Protein AF-A0A831Z3A6-F1 (afdb_monomer_lite)

Sequence (68 aa):
MLTKLSKHRDFEYTPLYYKPEKDKDEQVRKRLGIRRLRHKHKTRSLIWMLATLGFILYMLYLLSQIGK

Secondary structure (DSSP, 8-state):
----PPPPPP---------GGG-HHHHHHHHTT------------HHHHHHHHHHHHHHHHHHHHHT-

pLDDT: mean 77.69, std 10.83, range [52.25, 95.81]

Foldseek 3Di:
DPDDDDDPDPDPDDDDPDDCVPDPVSVVCVVVVPDPPPPDPPPDPVVVVVVVVVVVVVVVVVVVVVVD

Structure (mmCIF, N/CA/C/O backbone):
data_AF-A0A831Z3A6-F1
#
_entry.id   AF-A0A831Z3A6-F1
#
loop_
_atom_site.group_PDB
_atom_site.id
_atom_site.type_symbol
_atom_site.label_atom_id
_atom_site.label_alt_id
_atom_site.label_comp_id
_atom_site.label_asym_id
_atom_site.label_entity_id
_atom_site.label_seq_id
_atom_site.pdbx_PDB_ins_code
_atom_site.Cartn_x
_atom_site.Cartn_y
_atom_site.Cartn_z
_atom_site.occupancy
_atom_site.B_iso_or_equiv
_atom_site.auth_seq_id
_atom_site.auth_comp_id
_atom_site.auth_asym_id
_atom_site.auth_atom_id
_atom_site.pdbx_PDB_model_num
ATOM 1 N N . MET A 1 1 ? -7.464 44.464 -13.624 1.00 55.41 1 MET A N 1
ATOM 2 C CA . MET A 1 1 ? -6.625 43.452 -14.307 1.00 55.41 1 MET A CA 1
ATOM 3 C C . MET A 1 1 ? -5.634 42.816 -13.320 1.00 55.41 1 MET A C 1
ATOM 5 O O . MET A 1 1 ? -4.438 43.001 -13.467 1.00 55.41 1 MET A O 1
ATOM 9 N N . LEU A 1 2 ? -6.111 42.088 -12.299 1.00 63.72 2 LEU A N 1
ATOM 10 C CA . LEU A 1 2 ? -5.247 41.522 -11.237 1.00 63.72 2 LEU A CA 1
ATOM 11 C C . LEU A 1 2 ? -5.575 40.062 -10.863 1.00 63.72 2 LEU A C 1
ATOM 13 O O . LEU A 1 2 ? -5.000 39.532 -9.924 1.00 63.72 2 LEU A O 1
ATOM 17 N N . THR A 1 3 ? -6.472 39.386 -11.592 1.00 73.25 3 THR A N 1
ATOM 18 C CA . THR A 1 3 ? -6.917 38.017 -11.246 1.00 73.25 3 THR A CA 1
ATOM 19 C C . THR A 1 3 ? -7.053 37.079 -12.447 1.00 73.25 3 THR A C 1
ATOM 21 O O . THR A 1 3 ? -7.699 36.037 -12.350 1.00 73.25 3 THR A O 1
ATOM 24 N N . LYS A 1 4 ? -6.450 37.400 -13.600 1.00 71.12 4 LYS A N 1
ATOM 25 C CA . LYS A 1 4 ? -6.449 36.461 -14.729 1.00 71.12 4 LYS A CA 1
ATOM 26 C C . LYS A 1 4 ? -5.322 35.451 -14.521 1.00 71.12 4 LYS A C 1
ATOM 28 O O . LYS A 1 4 ? -4.166 35.740 -14.816 1.00 71.12 4 LYS A O 1
ATOM 33 N N . LEU A 1 5 ? -5.670 34.293 -13.964 1.00 74.88 5 LEU A N 1
ATOM 34 C CA . LEU A 1 5 ? -4.745 33.176 -13.811 1.00 74.88 5 LEU A CA 1
ATOM 35 C C . LEU A 1 5 ? -4.270 32.738 -15.206 1.00 74.88 5 LEU A C 1
ATOM 37 O O . LEU A 1 5 ? -5.084 32.551 -16.113 1.00 74.88 5 LEU 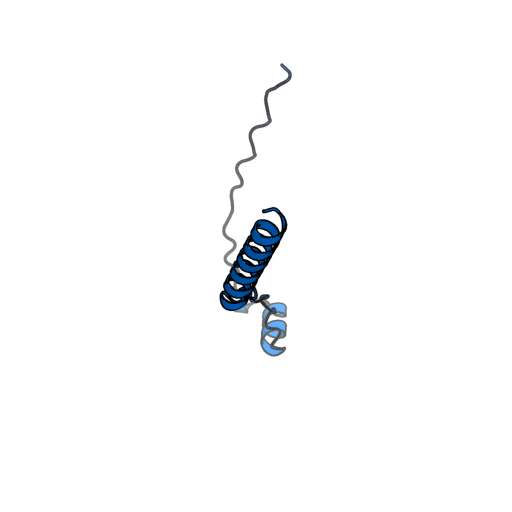A O 1
ATOM 41 N N . SER A 1 6 ? -2.951 32.643 -15.387 1.00 78.12 6 SER A N 1
ATOM 42 C CA . SER A 1 6 ? -2.338 32.196 -16.640 1.00 78.12 6 SER A CA 1
ATOM 43 C C . SER A 1 6 ? -2.903 30.830 -17.032 1.00 78.12 6 SER A C 1
ATOM 45 O O . SER A 1 6 ? -2.908 29.908 -16.214 1.00 78.12 6 SER A O 1
ATOM 47 N N . LYS A 1 7 ? -3.410 30.699 -18.265 1.00 80.25 7 LYS A N 1
ATOM 48 C CA . LYS A 1 7 ? -3.905 29.417 -18.780 1.00 80.25 7 LYS A CA 1
ATOM 49 C C . LYS A 1 7 ? -2.734 28.432 -18.776 1.00 80.25 7 LYS A C 1
ATOM 51 O O . LYS A 1 7 ? -1.664 28.752 -19.293 1.00 80.25 7 LYS A O 1
ATOM 56 N N . HIS A 1 8 ? -2.924 27.255 -18.181 1.00 77.25 8 HIS A N 1
ATOM 57 C CA . HIS A 1 8 ? -1.906 26.209 -18.211 1.00 77.25 8 HIS A CA 1
ATOM 58 C C . HIS A 1 8 ? -1.527 25.904 -19.662 1.00 77.25 8 HIS A C 1
ATOM 60 O O . HIS A 1 8 ? -2.391 25.829 -20.534 1.00 77.25 8 HIS A O 1
ATOM 66 N N . ARG A 1 9 ? -0.221 25.793 -19.916 1.00 78.38 9 ARG A N 1
ATOM 67 C CA . ARG A 1 9 ? 0.300 25.464 -21.240 1.00 78.38 9 ARG A CA 1
ATOM 68 C C . ARG A 1 9 ? -0.136 24.041 -21.573 1.00 78.38 9 ARG A C 1
ATOM 70 O O . ARG A 1 9 ? 0.130 23.136 -20.782 1.00 78.38 9 ARG A O 1
ATOM 77 N N . ASP A 1 10 ? -0.790 23.863 -22.715 1.00 75.56 10 ASP A N 1
ATOM 78 C CA . ASP A 1 10 ? -1.173 22.538 -23.190 1.00 75.56 10 ASP A CA 1
ATOM 79 C C . ASP A 1 10 ? 0.117 21.730 -23.406 1.00 75.56 10 ASP A C 1
ATOM 81 O O . ASP A 1 10 ? 1.020 22.129 -24.149 1.00 75.56 10 ASP A O 1
ATOM 85 N N . PHE A 1 11 ? 0.272 20.650 -22.642 1.00 77.50 11 PHE A N 1
ATOM 86 C CA . PHE A 1 11 ? 1.433 19.780 -22.742 1.00 77.50 11 PHE A CA 1
ATOM 87 C C . PHE A 1 11 ? 1.172 18.774 -23.857 1.00 77.50 11 PHE A C 1
ATOM 89 O O . PHE A 1 11 ? 0.503 17.762 -23.654 1.00 77.50 11 PHE A O 1
ATOM 96 N N . GLU A 1 12 ? 1.690 19.064 -25.047 1.00 76.44 12 GLU A N 1
ATOM 97 C CA . GLU A 1 12 ? 1.738 18.088 -26.130 1.00 76.44 12 GLU A CA 1
ATOM 98 C C . GLU A 1 12 ? 2.744 16.997 -25.764 1.00 76.44 12 GLU A C 1
ATOM 100 O O . GLU A 1 12 ? 3.956 17.131 -25.944 1.00 76.44 12 GLU A O 1
ATOM 105 N N . TYR A 1 13 ? 2.237 15.906 -25.195 1.00 75.19 13 TYR A N 1
ATOM 106 C CA . TYR A 1 13 ? 3.051 14.729 -24.959 1.00 75.19 13 TYR A CA 1
ATOM 107 C C . TYR A 1 13 ? 3.265 13.997 -26.278 1.00 75.19 13 TYR A C 1
ATOM 109 O O . TYR A 1 13 ? 2.368 13.324 -26.786 1.00 75.19 13 TYR A O 1
ATOM 117 N N . THR A 1 14 ? 4.471 14.098 -26.827 1.00 77.75 14 THR A N 1
ATOM 118 C CA . THR A 1 14 ? 4.893 13.210 -27.906 1.00 77.75 14 THR A CA 1
ATOM 119 C C . THR A 1 14 ? 5.291 11.867 -27.289 1.00 77.75 14 THR A C 1
ATOM 121 O O . THR A 1 14 ? 6.253 11.826 -26.515 1.00 77.75 14 THR A O 1
ATOM 124 N N . PRO A 1 15 ? 4.588 10.758 -27.584 1.00 77.25 15 PRO A N 1
ATOM 125 C CA . PRO A 1 15 ? 4.988 9.457 -27.079 1.00 77.25 15 PRO A CA 1
ATOM 126 C C . PRO A 1 15 ? 6.337 9.081 -27.695 1.00 77.25 15 PRO A C 1
ATOM 128 O O . PRO A 1 15 ? 6.450 8.770 -28.880 1.00 77.25 15 PRO A O 1
ATOM 131 N N . LEU A 1 16 ? 7.385 9.113 -26.877 1.00 75.31 16 LEU A N 1
ATOM 132 C CA . LEU A 1 16 ? 8.672 8.548 -27.248 1.00 75.31 16 LEU A CA 1
ATOM 133 C C . LEU A 1 16 ? 8.525 7.026 -27.218 1.00 75.31 16 LEU A C 1
ATOM 135 O O . LEU A 1 16 ? 8.371 6.431 -26.150 1.00 75.31 16 LEU A O 1
ATOM 139 N N . TYR A 1 17 ? 8.578 6.388 -28.389 1.00 76.06 17 TYR A N 1
ATOM 140 C CA . TYR A 1 17 ? 8.677 4.933 -28.502 1.00 76.06 17 TYR A CA 1
ATOM 141 C C . TYR A 1 17 ? 10.052 4.485 -28.001 1.00 76.06 17 TYR A C 1
ATOM 143 O O . TYR A 1 17 ? 10.993 4.278 -28.771 1.00 76.06 17 TYR A O 1
ATOM 151 N N . TYR A 1 18 ? 10.182 4.382 -26.682 1.00 78.88 18 TYR A N 1
ATOM 152 C CA . TYR A 1 18 ? 11.375 3.863 -26.041 1.00 78.88 18 TYR A CA 1
ATOM 153 C C . TYR A 1 18 ? 11.571 2.397 -26.441 1.00 78.88 18 TYR A C 1
ATOM 155 O O . TYR A 1 18 ? 10.676 1.567 -26.279 1.00 78.88 18 TYR A O 1
ATOM 163 N N . LYS A 1 19 ? 12.750 2.085 -26.989 1.00 79.38 19 LYS A N 1
ATOM 164 C CA . LYS A 1 19 ? 13.146 0.724 -27.365 1.00 79.38 19 LYS A CA 1
ATOM 165 C C . LYS A 1 19 ? 14.127 0.193 -26.318 1.00 79.38 19 LYS A C 1
ATOM 167 O O . LYS A 1 19 ? 15.323 0.460 -26.449 1.00 79.38 19 LYS A O 1
ATOM 172 N N . PRO A 1 20 ? 13.661 -0.581 -25.324 1.00 71.12 20 PRO A N 1
ATOM 173 C CA . PRO A 1 20 ? 14.506 -1.067 -24.229 1.00 71.12 20 PRO A CA 1
ATOM 174 C C . PRO A 1 20 ? 15.651 -1.968 -24.714 1.00 71.12 20 PRO A C 1
ATOM 176 O O . PRO A 1 20 ? 16.667 -2.112 -24.046 1.00 71.12 20 PRO A O 1
ATOM 179 N N . GLU A 1 21 ? 15.517 -2.567 -25.898 1.00 75.50 21 GLU A N 1
ATOM 180 C CA . GLU A 1 21 ? 16.558 -3.395 -26.516 1.00 75.50 21 GLU A CA 1
ATOM 181 C C . GLU A 1 21 ? 17.843 -2.613 -26.818 1.00 75.50 21 GLU A C 1
ATOM 183 O O . GLU A 1 21 ? 18.936 -3.171 -26.742 1.00 75.50 21 GLU A O 1
ATOM 188 N N . LYS A 1 22 ? 17.726 -1.318 -27.139 1.00 76.06 22 LYS A N 1
ATOM 189 C CA . LYS A 1 22 ? 18.865 -0.470 -27.522 1.00 76.06 22 LYS A CA 1
ATOM 190 C C . LYS A 1 22 ? 19.580 0.159 -26.327 1.00 76.06 22 LYS A C 1
ATOM 192 O O . LYS A 1 22 ? 20.653 0.732 -26.503 1.00 76.06 22 LYS A O 1
ATOM 197 N N . ASP A 1 23 ? 19.003 0.055 -25.136 1.00 78.75 23 ASP A N 1
ATOM 198 C CA . ASP A 1 23 ? 19.516 0.691 -23.932 1.00 78.75 23 ASP A CA 1
ATOM 199 C C . ASP A 1 23 ? 20.404 -0.279 -23.140 1.00 78.75 23 ASP A C 1
ATOM 201 O O . ASP A 1 23 ? 19.947 -1.271 -22.562 1.00 78.75 23 ASP A O 1
ATOM 205 N N . LYS A 1 24 ? 21.712 -0.003 -23.138 1.00 76.12 24 LYS A N 1
ATOM 206 C CA . LYS A 1 24 ? 22.710 -0.832 -22.451 1.00 76.12 24 LYS A CA 1
ATOM 207 C C . LYS A 1 24 ? 22.501 -0.818 -20.935 1.00 76.12 24 LYS A C 1
ATOM 209 O O . LYS A 1 24 ? 22.720 -1.845 -20.291 1.00 76.12 24 LYS A O 1
ATOM 214 N N . ASP A 1 25 ? 22.015 0.288 -20.377 1.00 74.94 25 ASP A N 1
ATOM 215 C CA . ASP A 1 25 ? 21.837 0.441 -18.935 1.00 74.94 25 ASP A CA 1
ATOM 216 C C . ASP A 1 25 ? 20.664 -0.403 -18.429 1.00 74.94 25 ASP A C 1
ATOM 218 O O . ASP A 1 25 ? 20.745 -1.028 -17.366 1.00 74.94 25 ASP A O 1
ATOM 222 N N . GLU A 1 26 ? 19.585 -0.512 -19.211 1.00 71.38 26 GLU A N 1
ATOM 223 C CA . GLU A 1 26 ? 18.491 -1.433 -18.897 1.00 71.38 26 GLU A CA 1
ATOM 224 C C . GLU A 1 26 ? 18.915 -2.901 -18.970 1.00 71.38 26 GLU A C 1
ATOM 226 O O . GLU A 1 26 ? 18.498 -3.698 -18.125 1.00 71.38 26 GLU A O 1
ATOM 231 N N . GLN A 1 27 ? 19.760 -3.278 -19.934 1.00 74.25 27 GLN A N 1
ATOM 232 C CA . GLN A 1 27 ? 20.274 -4.646 -20.018 1.00 74.25 27 GLN A CA 1
ATOM 233 C C . GLN A 1 27 ? 21.132 -4.998 -18.801 1.00 74.25 27 GLN A C 1
ATOM 235 O O . GLN A 1 27 ? 20.975 -6.079 -18.232 1.00 74.25 27 GLN A O 1
ATOM 240 N N . VAL A 1 28 ? 21.993 -4.076 -18.362 1.00 76.88 28 VAL A N 1
ATOM 241 C CA . VAL A 1 28 ? 22.799 -4.241 -17.146 1.00 76.88 28 VAL A CA 1
ATOM 242 C C . VAL A 1 28 ? 21.894 -4.364 -15.918 1.00 76.88 28 VAL A C 1
ATOM 244 O O . VAL A 1 28 ? 22.052 -5.298 -15.135 1.00 76.88 28 VAL A O 1
ATOM 247 N N . ARG A 1 29 ? 20.869 -3.513 -15.782 1.00 71.38 29 ARG A N 1
ATOM 248 C CA . ARG A 1 29 ? 19.896 -3.591 -14.674 1.00 71.38 29 ARG A CA 1
ATOM 249 C C . ARG A 1 29 ? 19.102 -4.900 -14.655 1.00 71.38 29 ARG A C 1
ATOM 251 O O . ARG A 1 29 ? 18.881 -5.450 -13.576 1.00 71.38 29 ARG A O 1
ATOM 258 N N . LYS A 1 30 ? 18.697 -5.415 -15.826 1.00 71.00 30 LYS A N 1
ATOM 259 C CA . LYS A 1 30 ? 18.031 -6.724 -15.965 1.00 71.00 30 LYS A CA 1
ATOM 260 C C . LYS A 1 30 ? 18.964 -7.871 -15.574 1.00 71.00 30 LYS A C 1
ATOM 262 O O . LYS A 1 30 ? 18.546 -8.739 -14.814 1.00 71.00 30 LYS A O 1
ATOM 267 N N . ARG A 1 31 ? 20.220 -7.853 -16.042 1.00 74.31 31 ARG A N 1
ATOM 268 C CA . ARG A 1 31 ? 21.243 -8.864 -15.706 1.00 74.31 31 ARG A CA 1
ATOM 269 C C . ARG A 1 31 ? 21.567 -8.890 -14.217 1.00 74.31 31 ARG A C 1
ATOM 271 O O . ARG A 1 31 ? 21.684 -9.964 -13.644 1.00 74.31 31 ARG A O 1
ATOM 278 N N . LEU A 1 32 ? 21.657 -7.721 -13.587 1.00 77.50 32 LEU A N 1
ATOM 279 C CA . LEU A 1 32 ? 21.920 -7.592 -12.153 1.00 77.50 32 LEU A CA 1
ATOM 280 C C . LEU A 1 32 ? 20.714 -7.972 -11.277 1.00 77.50 32 LEU A C 1
ATOM 282 O O . LEU A 1 32 ? 20.809 -7.911 -10.055 1.00 77.50 32 LEU A O 1
ATOM 286 N N . GLY A 1 33 ? 19.568 -8.337 -11.867 1.00 66.94 33 GLY A N 1
ATOM 287 C CA . GLY A 1 33 ? 18.397 -8.779 -11.113 1.00 66.94 33 GLY A CA 1
ATOM 288 C C . GLY A 1 33 ? 17.843 -7.714 -10.167 1.00 66.94 33 GLY A C 1
ATOM 289 O O . GLY A 1 33 ? 17.135 -8.057 -9.220 1.00 66.94 33 GLY A O 1
ATOM 290 N N . ILE A 1 34 ? 18.139 -6.430 -10.418 1.00 67.62 34 ILE A N 1
ATOM 291 C CA . ILE A 1 34 ? 17.688 -5.297 -9.603 1.00 67.62 34 ILE A CA 1
ATOM 292 C C . ILE A 1 34 ? 16.190 -5.111 -9.862 1.00 67.62 34 ILE A C 1
ATOM 294 O O . ILE A 1 34 ? 15.734 -4.218 -10.580 1.00 67.62 34 ILE A O 1
ATOM 298 N N . ARG A 1 35 ? 15.380 -6.003 -9.290 1.00 65.50 35 ARG A N 1
ATOM 299 C CA . ARG A 1 35 ? 13.950 -5.786 -9.140 1.00 65.50 35 ARG A CA 1
ATOM 300 C C . ARG A 1 35 ? 13.820 -4.592 -8.217 1.00 65.50 35 ARG A C 1
ATOM 302 O O . ARG A 1 35 ? 14.156 -4.686 -7.039 1.00 65.50 35 ARG A O 1
ATOM 309 N N . ARG A 1 36 ? 13.320 -3.470 -8.748 1.00 65.75 36 ARG A N 1
ATOM 310 C CA . ARG A 1 36 ? 12.824 -2.378 -7.906 1.00 65.75 36 ARG A CA 1
ATOM 311 C C . ARG A 1 36 ? 11.926 -3.031 -6.863 1.00 65.75 36 ARG A C 1
ATOM 313 O O . ARG A 1 36 ? 10.929 -3.658 -7.229 1.00 65.75 36 ARG A O 1
ATOM 320 N N . LEU A 1 37 ? 12.323 -2.950 -5.596 1.00 63.69 37 LEU A N 1
ATOM 321 C CA . LEU A 1 37 ? 11.509 -3.370 -4.467 1.00 63.69 37 LEU A CA 1
ATOM 322 C C . LEU A 1 37 ? 10.281 -2.471 -4.483 1.00 63.69 37 LEU A C 1
ATOM 324 O O . LEU A 1 37 ? 10.256 -1.409 -3.872 1.00 63.69 37 LEU A O 1
ATOM 328 N N . ARG A 1 38 ? 9.271 -2.860 -5.263 1.00 62.22 38 ARG A N 1
ATOM 329 C CA . ARG A 1 38 ? 7.962 -2.234 -5.236 1.00 62.22 38 ARG A CA 1
ATOM 330 C C . ARG A 1 38 ? 7.482 -2.487 -3.821 1.00 62.22 38 ARG A C 1
ATOM 332 O O . ARG A 1 38 ? 7.169 -3.631 -3.493 1.00 62.22 38 ARG A O 1
ATOM 339 N N . HIS A 1 39 ? 7.559 -1.464 -2.971 1.00 60.94 39 HIS A N 1
ATOM 340 C CA . HIS A 1 39 ? 7.097 -1.546 -1.598 1.00 60.94 39 HIS A CA 1
ATOM 341 C C . HIS A 1 39 ? 5.671 -2.077 -1.654 1.00 60.94 39 HIS A C 1
ATOM 343 O O . HIS A 1 39 ? 4.752 -1.401 -2.117 1.00 60.94 39 HIS A O 1
ATOM 349 N N . LYS A 1 40 ? 5.505 -3.351 -1.290 1.00 62.44 40 LYS A N 1
ATOM 350 C CA . LYS A 1 40 ? 4.182 -3.925 -1.133 1.00 62.44 40 LYS A CA 1
ATOM 351 C C . LYS A 1 40 ? 3.584 -3.144 0.020 1.00 62.44 40 LYS A C 1
ATOM 353 O O . LYS A 1 40 ? 4.122 -3.199 1.125 1.00 62.44 40 LYS A O 1
ATOM 358 N N . HIS A 1 41 ? 2.529 -2.380 -0.250 1.00 62.44 41 HIS A N 1
ATOM 359 C CA . HIS A 1 41 ? 1.731 -1.798 0.814 1.00 62.44 41 HIS A CA 1
ATOM 360 C C . HIS A 1 41 ? 1.343 -2.949 1.735 1.00 62.44 41 HIS A C 1
ATOM 362 O O . HIS A 1 41 ? 0.619 -3.861 1.334 1.00 62.44 41 HIS A O 1
ATOM 368 N N . LYS A 1 42 ? 1.919 -2.956 2.938 1.00 65.25 42 LYS A N 1
ATOM 369 C CA . LYS A 1 42 ? 1.600 -3.944 3.955 1.00 65.25 42 LYS A CA 1
ATOM 370 C C . LYS A 1 42 ? 0.164 -3.649 4.353 1.00 65.25 42 LYS A C 1
ATOM 372 O O . LYS A 1 42 ? -0.095 -2.682 5.065 1.00 65.25 42 LYS A O 1
ATOM 377 N N . THR A 1 43 ? -0.772 -4.425 3.818 1.00 67.19 43 THR A N 1
ATOM 378 C CA . THR A 1 43 ? -2.172 -4.365 4.224 1.00 67.19 43 THR A CA 1
ATOM 379 C C . THR A 1 43 ? -2.189 -4.594 5.727 1.00 67.19 43 THR A C 1
ATOM 381 O O . THR A 1 43 ? -1.731 -5.639 6.201 1.00 67.19 43 THR A O 1
ATOM 384 N N . ARG A 1 44 ? -2.620 -3.588 6.497 1.00 67.38 44 ARG A N 1
ATOM 385 C CA . ARG A 1 44 ? -2.829 -3.773 7.933 1.00 67.38 44 ARG A CA 1
ATOM 386 C C . ARG A 1 44 ? -3.786 -4.950 8.099 1.00 67.38 44 ARG A C 1
ATOM 388 O O . ARG A 1 44 ? -4.794 -5.027 7.402 1.00 67.38 44 ARG A O 1
ATOM 395 N N . SER A 1 4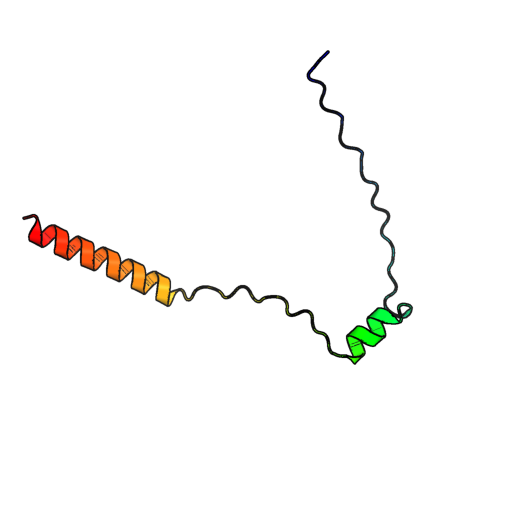5 ? -3.422 -5.890 8.965 1.00 81.19 45 SER A N 1
ATOM 396 C CA . SER A 1 45 ? -4.240 -7.074 9.203 1.00 81.19 45 SER A CA 1
ATOM 397 C C . SER A 1 45 ? -5.596 -6.635 9.753 1.00 81.19 45 SER A C 1
ATOM 399 O O . SER A 1 45 ? -5.645 -5.933 10.763 1.00 81.19 45 SER A O 1
ATOM 401 N N . LEU A 1 46 ? -6.686 -7.051 9.103 1.00 82.62 46 LEU A N 1
ATOM 402 C CA . LEU A 1 46 ? -8.056 -6.782 9.560 1.00 82.62 46 LEU A CA 1
ATOM 403 C C . LEU A 1 46 ? -8.281 -7.278 10.999 1.00 82.62 46 LEU A C 1
ATOM 405 O O . LEU A 1 46 ? -9.047 -6.684 11.750 1.00 82.62 46 LEU A O 1
ATOM 409 N N . ILE A 1 47 ? -7.536 -8.310 11.404 1.00 87.50 47 ILE A N 1
ATOM 410 C CA . ILE A 1 47 ? -7.543 -8.872 12.759 1.00 87.50 47 ILE A CA 1
ATOM 411 C C . ILE A 1 47 ? -7.102 -7.826 13.789 1.00 87.50 47 ILE A C 1
ATOM 413 O O . ILE A 1 47 ? -7.724 -7.700 14.838 1.00 87.50 47 ILE A O 1
ATOM 417 N N . TRP A 1 48 ? -6.070 -7.033 13.481 1.00 88.62 48 TRP A N 1
ATOM 418 C CA . TRP A 1 48 ? -5.601 -5.975 14.381 1.00 88.62 48 TRP A CA 1
ATOM 419 C C . TRP A 1 48 ? -6.649 -4.877 14.553 1.00 88.62 48 TRP A C 1
ATOM 421 O O . TRP A 1 48 ? -6.835 -4.379 15.656 1.00 88.62 48 TRP A O 1
ATOM 431 N N . MET A 1 49 ? -7.368 -4.541 13.481 1.00 87.62 49 MET A N 1
ATOM 432 C CA . MET A 1 49 ? -8.450 -3.560 13.533 1.00 87.62 49 MET A CA 1
ATOM 433 C C . MET A 1 49 ? -9.616 -4.049 14.406 1.00 87.62 49 MET A C 1
ATOM 435 O O . MET A 1 49 ? -10.056 -3.317 15.291 1.00 87.62 49 MET A O 1
ATOM 439 N N . LEU A 1 50 ? -10.057 -5.300 14.229 1.00 93.94 50 LEU A N 1
ATOM 440 C CA . LEU A 1 50 ? -11.094 -5.911 15.071 1.00 93.94 50 LEU A CA 1
ATOM 441 C C . LEU A 1 50 ? -10.673 -5.993 16.544 1.00 93.94 50 LEU A C 1
ATOM 443 O O . LEU A 1 50 ? -11.457 -5.635 17.420 1.00 93.94 50 LEU A O 1
ATOM 447 N N . ALA A 1 51 ? -9.428 -6.393 16.819 1.00 94.19 51 ALA A N 1
ATOM 448 C CA . ALA A 1 51 ? -8.897 -6.458 18.179 1.00 94.19 51 ALA A CA 1
ATOM 449 C C . ALA A 1 51 ? -8.890 -5.079 18.858 1.00 94.19 51 ALA A C 1
ATOM 451 O O . ALA A 1 51 ? -9.345 -4.952 19.994 1.00 94.19 51 ALA A O 1
ATOM 452 N N . THR A 1 52 ? -8.444 -4.031 18.154 1.00 93.75 52 THR A N 1
ATOM 453 C CA . THR A 1 52 ? -8.467 -2.663 18.699 1.00 93.75 52 THR A CA 1
ATOM 454 C C . THR A 1 52 ? -9.885 -2.159 18.953 1.00 93.75 52 THR A C 1
ATOM 456 O O . THR A 1 52 ? -10.127 -1.533 19.981 1.00 93.75 52 THR A O 1
ATOM 459 N N . LEU A 1 53 ? -10.838 -2.468 18.067 1.00 95.12 53 LEU A N 1
ATOM 460 C CA . LEU A 1 53 ? -12.234 -2.060 18.226 1.00 95.12 53 LEU A CA 1
ATOM 461 C C . LEU A 1 53 ? -12.874 -2.727 19.453 1.00 95.12 53 LEU A C 1
ATOM 463 O O . LEU A 1 53 ? -13.495 -2.050 20.270 1.00 95.12 53 LEU A O 1
ATOM 467 N N . GLY A 1 54 ? -12.670 -4.039 19.614 1.00 95.81 54 GLY A N 1
ATOM 468 C CA . GLY A 1 54 ? -13.151 -4.783 20.779 1.00 95.81 54 GLY A CA 1
ATOM 469 C C . GLY A 1 54 ? -12.542 -4.279 22.090 1.00 95.81 54 GLY A C 1
ATOM 470 O O . GLY A 1 54 ? -13.259 -4.112 23.074 1.00 95.81 54 GLY A O 1
ATOM 471 N N . PHE A 1 55 ? -11.244 -3.959 22.090 1.00 95.81 55 PHE A N 1
ATOM 472 C CA . PHE A 1 55 ? -10.559 -3.409 23.262 1.00 95.81 55 PHE A CA 1
ATOM 473 C C . PHE A 1 55 ? -11.137 -2.054 23.702 1.00 95.81 55 PHE A C 1
AT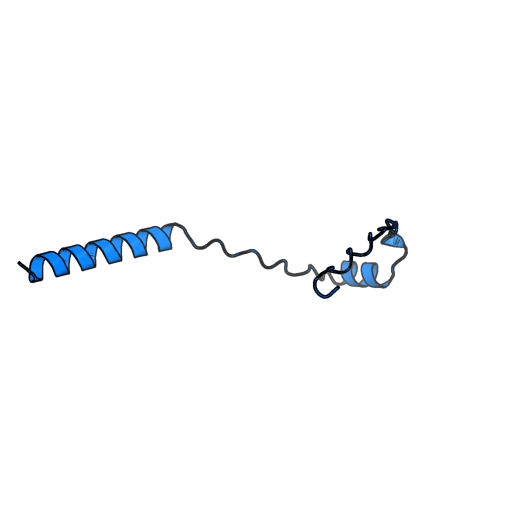OM 475 O O . PHE A 1 55 ? -11.371 -1.839 24.891 1.00 95.81 55 PHE A O 1
ATOM 482 N N . ILE A 1 56 ? -11.420 -1.158 22.749 1.00 95.81 56 ILE A N 1
ATOM 483 C CA . ILE A 1 56 ? -12.023 0.155 23.030 1.00 95.81 56 ILE A CA 1
ATOM 484 C C . ILE A 1 56 ? -13.425 -0.005 23.631 1.00 95.81 56 ILE A C 1
ATOM 486 O O . ILE A 1 56 ? -13.738 0.633 24.636 1.00 95.81 56 ILE A O 1
ATOM 490 N N . LEU A 1 57 ? -14.259 -0.874 23.050 1.00 95.50 57 LEU A N 1
ATOM 491 C CA . LEU A 1 57 ? -15.610 -1.139 23.556 1.00 95.50 57 LEU A CA 1
ATOM 492 C C . LEU A 1 57 ? -15.589 -1.737 24.967 1.00 95.50 57 LEU A C 1
ATOM 494 O O . LEU A 1 57 ? -16.378 -1.329 25.816 1.00 95.50 57 LEU A O 1
ATOM 498 N N . TYR A 1 58 ? -14.661 -2.658 25.232 1.00 94.88 58 TYR A N 1
ATOM 499 C CA . TYR A 1 58 ? -14.481 -3.247 26.557 1.00 94.88 58 TYR A CA 1
ATOM 500 C C . TYR A 1 58 ? -14.094 -2.197 27.607 1.00 94.88 58 TYR A C 1
ATOM 502 O O . TYR A 1 58 ? -14.701 -2.140 28.675 1.00 94.88 58 TYR A O 1
ATOM 510 N N . MET A 1 59 ? -13.131 -1.326 27.289 1.00 93.50 59 MET A N 1
ATOM 511 C CA . MET A 1 59 ? -12.729 -0.233 28.180 1.00 93.50 59 MET A CA 1
ATOM 512 C C . MET A 1 59 ? -13.876 0.740 28.455 1.00 93.50 59 MET A C 1
ATOM 514 O O . MET A 1 59 ? -14.092 1.109 29.607 1.00 93.50 59 MET A O 1
ATOM 518 N N . LEU A 1 60 ? -14.649 1.114 27.431 1.00 93.12 60 LEU A N 1
ATOM 519 C CA . LEU A 1 60 ? -15.822 1.978 27.593 1.00 93.12 60 LEU A CA 1
ATOM 520 C C . LEU A 1 60 ? -16.897 1.344 28.478 1.00 93.12 60 LEU A C 1
ATOM 522 O O . LEU A 1 60 ? -17.467 2.026 29.327 1.00 93.12 60 LEU A O 1
ATOM 526 N N . TYR A 1 61 ? -17.158 0.048 28.308 1.00 93.38 61 TYR A N 1
ATOM 527 C CA . TYR A 1 61 ? -18.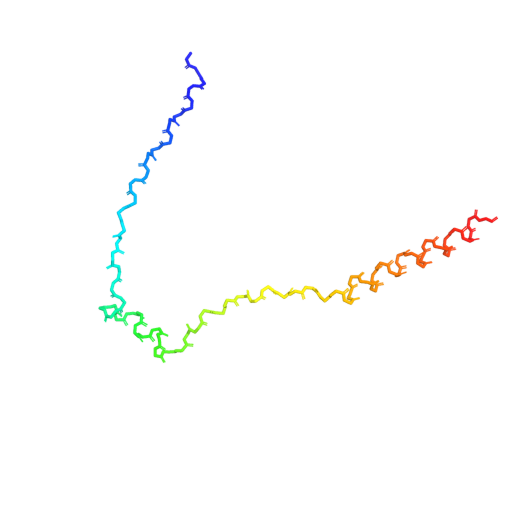108 -0.679 29.146 1.00 93.38 61 TYR A CA 1
ATOM 528 C C . TYR A 1 61 ? -17.681 -0.677 30.618 1.00 93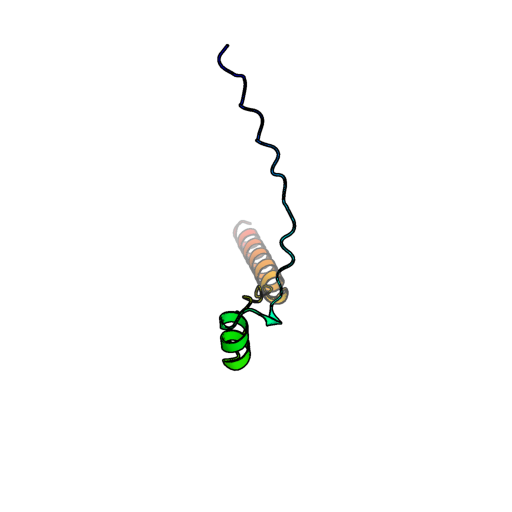.38 61 TYR A C 1
ATOM 530 O O . TYR A 1 61 ? -18.488 -0.394 31.502 1.00 93.38 61 TYR A O 1
ATOM 538 N N . LEU A 1 62 ? -16.399 -0.939 30.878 1.00 91.12 62 LEU A N 1
ATOM 539 C CA . LEU A 1 62 ? -15.839 -0.970 32.227 1.00 91.12 62 LEU A CA 1
ATOM 540 C C . LEU A 1 62 ? -15.882 0.423 32.877 1.00 91.12 62 LEU A C 1
ATOM 542 O O . LEU A 1 62 ? -16.308 0.561 34.022 1.00 91.12 62 LEU A O 1
ATOM 546 N N . LEU A 1 63 ? -15.545 1.473 32.122 1.00 89.62 63 LEU A N 1
ATOM 547 C CA . LEU A 1 63 ? -15.660 2.856 32.590 1.00 89.62 63 LEU A CA 1
ATOM 548 C C . LEU A 1 63 ? -17.119 3.241 32.889 1.00 89.62 63 LEU A C 1
ATOM 550 O O . LEU A 1 63 ? -17.398 3.892 33.891 1.00 89.62 63 LEU A O 1
ATOM 554 N N . SER A 1 64 ? -18.059 2.806 32.045 1.00 87.88 64 SER A N 1
ATOM 555 C CA . SER A 1 64 ? -19.492 3.046 32.238 1.00 87.88 64 SER A CA 1
ATOM 556 C C . SER A 1 64 ? -20.069 2.315 33.452 1.00 87.88 64 SER A C 1
ATOM 558 O O . SER A 1 64 ? -21.075 2.771 33.990 1.00 87.88 64 SER A O 1
ATOM 560 N N . GLN A 1 65 ? -19.484 1.184 33.854 1.00 80.88 65 GLN A N 1
ATOM 561 C CA . GLN A 1 65 ? -19.852 0.462 35.076 1.00 80.88 65 GLN A CA 1
ATOM 562 C C . GLN A 1 65 ? -19.314 1.156 36.330 1.00 80.88 65 GLN A C 1
ATOM 564 O O . GLN A 1 65 ? -19.987 1.163 37.347 1.00 80.88 65 GLN A O 1
ATOM 569 N N . ILE A 1 66 ? -18.130 1.766 36.247 1.00 79.81 66 ILE A N 1
ATOM 570 C CA . ILE A 1 66 ? -17.511 2.514 37.354 1.00 79.81 66 ILE A CA 1
ATOM 57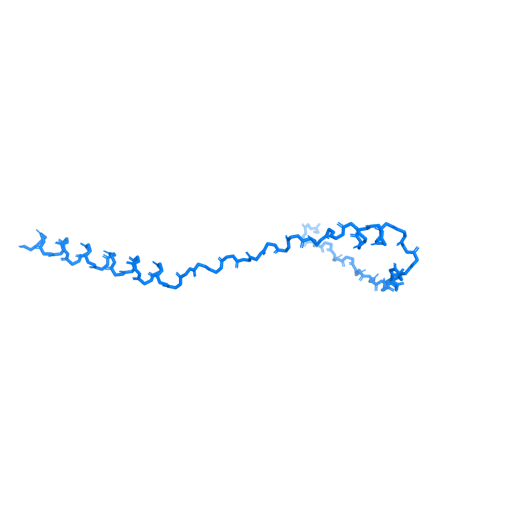1 C C . ILE A 1 66 ? -18.165 3.884 37.579 1.00 79.81 66 ILE A C 1
ATOM 573 O O . ILE A 1 66 ? -18.129 4.406 38.688 1.00 79.81 66 ILE A O 1
ATOM 577 N N . GLY A 1 67 ? -18.734 4.485 36.532 1.00 70.94 67 GLY A N 1
ATOM 578 C CA . GLY A 1 67 ? -19.431 5.772 36.616 1.00 70.94 67 GLY A CA 1
ATOM 579 C C . GLY A 1 67 ? -20.895 5.696 37.070 1.00 70.94 67 GLY A C 1
ATOM 580 O O . GLY A 1 67 ? -21.542 6.740 37.123 1.00 70.94 67 GLY A O 1
ATOM 581 N N . LYS A 1 68 ? -21.424 4.496 37.341 1.00 52.25 68 LYS A N 1
ATOM 582 C CA . LYS A 1 68 ? -22.740 4.266 37.956 1.00 52.25 68 LYS A CA 1
ATOM 583 C C . LYS A 1 68 ? -22.570 3.913 39.425 1.00 52.25 68 LYS A C 1
ATOM 585 O O . LYS A 1 68 ? -23.440 4.354 40.204 1.00 52.25 68 LYS A O 1
#

Radius of gyration: 28.34 Å; chains: 1; bounding box: 46×52×66 Å